Protein AF-A0A537ND89-F1 (afdb_monomer)

Radius of gyration: 18.67 Å; Cα contacts (8 Å, |Δi|>4): 125; chains: 1; bounding box: 45×27×54 Å

Mean predicted aligned error: 6.96 Å

pLDDT: mean 86.03, std 12.26, range [51.69, 98.38]

Secondary structure (DSSP, 8-state):
----B-S--EETTEE--GGGTB---SGGG-HHHHHHHHHHHHHHHHHHHHHTT---HHHHHHHHHHHHHHHHHHHHHHHHHIIIIIHHHHTTTTS-----HHHHHHHH-HHHHHHHHHHHHH-SS-----SPP-

Solvent-accessible surface area (backbone atoms only — not comparable to full-atom values): 7902 Å² total; per-residue (Å²): 131,61,80,47,64,56,93,64,43,54,54,90,98,46,76,46,55,32,66,79,24,34,37,57,54,75,69,77,66,34,49,62,56,53,26,52,33,41,51,37,44,40,46,56,63,42,51,63,34,56,75,70,73,63,65,48,66,68,55,53,50,48,40,46,69,68,44,49,58,46,52,52,56,51,52,51,52,45,52,48,45,41,66,72,49,49,52,58,51,63,77,39,73,91,57,89,78,78,77,52,69,68,63,58,50,38,75,76,35,65,68,64,51,50,53,59,54,47,40,47,71,49,48,88,69,70,60,72,83,76,61,77,86,128

Structure (mmCIF, N/CA/C/O backbone):
data_AF-A0A537ND89-F1
#
_entry.id   AF-A0A537ND89-F1
#
loop_
_atom_site.group_PDB
_atom_site.id
_atom_site.type_symbol
_atom_site.label_atom_id
_atom_site.label_alt_id
_atom_site.label_comp_id
_atom_site.label_asym_id
_atom_site.label_entity_id
_atom_site.label_seq_id
_atom_site.pdbx_PDB_ins_code
_atom_site.Cartn_x
_atom_site.Cartn_y
_atom_site.Cartn_z
_atom_site.occupancy
_atom_site.B_iso_or_equiv
_atom_site.auth_seq_id
_atom_site.auth_comp_id
_atom_site.auth_asym_id
_atom_site.auth_atom_id
_atom_site.pdbx_PDB_model_num
ATOM 1 N N . VAL A 1 1 ? 10.911 11.978 -8.411 1.00 51.69 1 VAL A N 1
ATOM 2 C CA . VAL A 1 1 ? 9.974 11.204 -7.563 1.00 51.69 1 VAL A CA 1
ATOM 3 C C . VAL A 1 1 ? 10.643 9.872 -7.270 1.00 51.69 1 VAL A C 1
ATOM 5 O O . VAL A 1 1 ? 11.009 9.195 -8.225 1.00 51.69 1 VAL A O 1
ATOM 8 N N . GLY A 1 2 ? 10.946 9.591 -6.001 1.00 68.06 2 GLY A N 1
ATOM 9 C CA . GLY A 1 2 ? 11.654 8.381 -5.562 1.00 68.06 2 GLY A CA 1
ATOM 10 C C . GLY A 1 2 ? 10.707 7.209 -5.304 1.00 68.06 2 GLY A C 1
ATOM 11 O O . GLY A 1 2 ? 9.490 7.391 -5.275 1.00 68.06 2 GLY A O 1
ATOM 12 N N . VAL A 1 3 ? 11.276 6.015 -5.140 1.00 82.81 3 VAL A N 1
ATOM 13 C CA . VAL A 1 3 ? 10.558 4.818 -4.686 1.00 82.81 3 VAL A CA 1
ATOM 14 C C . VAL A 1 3 ? 10.916 4.607 -3.219 1.00 82.81 3 VAL A C 1
ATOM 16 O O . VAL A 1 3 ? 11.909 3.953 -2.910 1.00 82.81 3 VAL A O 1
ATOM 19 N N . ASP A 1 4 ? 10.111 5.172 -2.324 1.00 88.81 4 ASP A N 1
ATOM 20 C CA . ASP A 1 4 ? 10.330 5.142 -0.878 1.00 88.81 4 ASP A CA 1
ATOM 21 C C . ASP A 1 4 ? 9.120 4.550 -0.156 1.00 88.81 4 ASP A C 1
ATOM 23 O O . ASP A 1 4 ? 8.039 4.358 -0.720 1.00 88.81 4 ASP A O 1
ATOM 27 N N . ARG A 1 5 ? 9.299 4.192 1.115 1.00 93.25 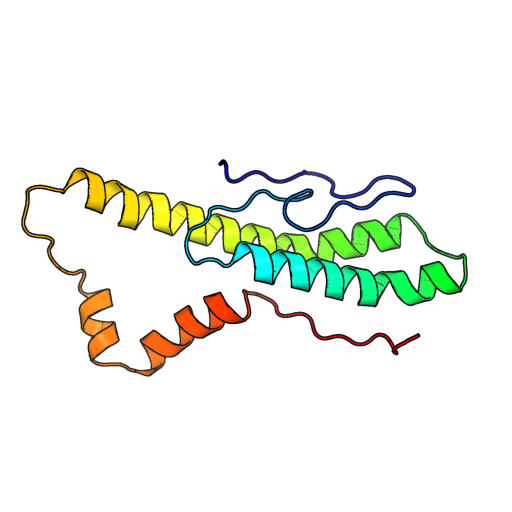5 ARG A N 1
ATOM 28 C CA . ARG A 1 5 ? 8.228 3.622 1.935 1.00 93.25 5 ARG A CA 1
ATOM 29 C C . ARG A 1 5 ? 8.521 3.790 3.416 1.00 93.25 5 ARG A C 1
ATOM 31 O O . ARG A 1 5 ? 9.630 3.498 3.863 1.00 93.25 5 ARG A O 1
ATOM 38 N N . LEU A 1 6 ? 7.499 4.157 4.185 1.00 95.88 6 LEU A N 1
ATOM 39 C CA . LEU A 1 6 ? 7.564 4.173 5.642 1.00 95.88 6 LEU A CA 1
ATOM 40 C C . LEU A 1 6 ? 7.829 2.764 6.192 1.00 95.88 6 LEU A C 1
ATOM 42 O O . LEU A 1 6 ? 7.231 1.782 5.744 1.00 95.88 6 LEU A O 1
ATOM 46 N N . GLN A 1 7 ? 8.691 2.663 7.206 1.00 95.94 7 GLN A N 1
ATOM 47 C CA . GLN A 1 7 ? 8.908 1.395 7.919 1.00 95.94 7 GLN A CA 1
ATOM 48 C C . GLN A 1 7 ? 7.673 0.996 8.735 1.00 95.94 7 GLN A C 1
ATOM 50 O O . GLN A 1 7 ? 7.293 -0.175 8.747 1.00 95.94 7 GLN A O 1
ATOM 55 N N . THR A 1 8 ? 7.004 1.984 9.331 1.00 97.44 8 THR A N 1
ATOM 56 C CA . THR A 1 8 ? 5.740 1.823 10.053 1.00 97.44 8 THR A CA 1
ATOM 57 C C . THR A 1 8 ? 4.730 2.814 9.495 1.00 97.44 8 THR A C 1
ATOM 59 O O . THR A 1 8 ? 4.999 4.011 9.445 1.00 97.44 8 THR A O 1
ATOM 62 N N . TRP A 1 9 ? 3.583 2.316 9.040 1.00 98.00 9 TRP A N 1
ATOM 63 C CA . TRP A 1 9 ? 2.542 3.112 8.381 1.00 98.00 9 TRP A CA 1
ATOM 64 C C . TRP A 1 9 ? 1.586 3.761 9.379 1.00 98.00 9 TRP A C 1
ATOM 66 O O . TRP A 1 9 ? 0.740 4.554 8.989 1.00 98.00 9 TRP A O 1
ATOM 76 N N . TRP A 1 10 ? 1.688 3.413 10.656 1.00 98.31 10 TRP A N 1
ATOM 77 C CA . TRP A 1 10 ? 0.733 3.809 11.676 1.00 98.31 10 TRP A CA 1
ATOM 78 C C . TRP A 1 10 ? 1.422 4.227 12.975 1.00 98.31 10 TRP A C 1
ATOM 80 O O . TRP A 1 10 ? 2.573 3.877 13.245 1.00 98.31 10 TRP A O 1
ATOM 90 N N . LYS A 1 11 ? 0.676 4.979 13.777 1.00 97.62 11 LYS A N 1
ATOM 91 C CA . LYS A 1 11 ? 0.913 5.282 15.193 1.00 97.62 11 LYS A CA 1
ATOM 92 C C . LYS A 1 11 ? -0.450 5.290 15.904 1.00 97.62 11 LYS A C 1
ATOM 94 O O . LYS A 1 11 ? -1.467 5.269 15.207 1.00 97.62 11 LYS A O 1
ATOM 99 N N . PRO A 1 12 ? -0.510 5.335 17.247 1.00 95.62 12 PRO A N 1
ATOM 100 C CA . PRO A 1 12 ? -1.787 5.453 17.945 1.00 95.62 12 PRO A CA 1
ATOM 101 C C . PRO A 1 12 ? -2.642 6.588 17.361 1.00 95.62 12 PRO A C 1
ATOM 103 O O . PRO A 1 12 ? -2.206 7.738 17.306 1.00 95.62 12 PRO A O 1
ATOM 106 N N . GLY A 1 13 ? -3.832 6.241 16.860 1.00 92.81 13 GLY A N 1
ATOM 107 C CA . GLY A 1 13 ? -4.793 7.186 16.279 1.00 92.81 13 GLY A CA 1
ATOM 108 C C . GLY A 1 13 ? -4.523 7.665 14.845 1.00 92.81 13 GLY A C 1
ATOM 109 O O . GLY A 1 13 ? -5.300 8.472 14.341 1.00 92.81 13 GLY A O 1
ATOM 110 N N . VAL A 1 14 ? -3.476 7.190 14.157 1.00 96.81 14 VAL A N 1
ATOM 111 C CA . VAL A 1 14 ? -3.170 7.618 12.780 1.00 96.81 14 VAL A CA 1
ATOM 112 C C . VAL A 1 14 ? -2.648 6.475 11.911 1.00 96.81 14 VAL A C 1
ATOM 114 O O . VAL A 1 14 ? -1.817 5.671 12.329 1.00 96.81 14 VAL A O 1
ATOM 117 N N . LEU A 1 15 ? -3.119 6.430 10.665 1.00 98.31 15 LEU A N 1
ATOM 118 C CA . LEU A 1 15 ? -2.696 5.479 9.643 1.00 98.31 15 LEU A CA 1
ATOM 119 C C . LEU A 1 15 ? -2.450 6.217 8.323 1.00 98.31 15 LEU A C 1
ATOM 121 O O . LEU A 1 15 ? -3.342 6.880 7.799 1.00 98.31 15 LEU A O 1
ATOM 125 N N . CYS A 1 16 ? -1.254 6.052 7.769 1.00 98.31 16 CYS A N 1
ATOM 126 C CA . CYS A 1 16 ? -0.884 6.482 6.428 1.00 98.31 16 CYS A CA 1
ATOM 127 C C . CYS A 1 16 ? -1.132 5.342 5.428 1.00 98.31 16 CYS A C 1
ATOM 129 O O . CYS A 1 16 ? -0.791 4.188 5.692 1.00 98.31 16 CYS A O 1
ATOM 131 N N . ILE A 1 17 ? -1.677 5.668 4.255 1.00 97.88 17 ILE A N 1
ATOM 132 C CA . ILE A 1 17 ? -1.918 4.739 3.137 1.00 97.88 17 ILE A CA 1
ATOM 133 C C . ILE A 1 17 ? -1.598 5.415 1.798 1.00 97.88 17 ILE A C 1
ATOM 135 O O . ILE A 1 17 ? -1.494 6.642 1.740 1.00 97.88 17 ILE A O 1
ATOM 139 N N . GLY A 1 18 ? -1.456 4.631 0.722 1.00 95.38 18 GLY A N 1
ATOM 140 C CA . GLY A 1 18 ? -1.109 5.167 -0.600 1.00 95.38 18 GLY A CA 1
ATOM 141 C C . GLY A 1 18 ? 0.224 5.922 -0.584 1.00 95.38 18 GLY A C 1
ATOM 142 O O . GLY A 1 18 ? 1.128 5.558 0.169 1.00 95.38 18 GLY A O 1
ATOM 143 N N . ASP A 1 19 ? 0.316 7.012 -1.347 1.00 94.00 19 ASP A N 1
ATOM 144 C CA . ASP A 1 19 ? 1.548 7.804 -1.497 1.00 94.00 19 ASP A CA 1
ATOM 145 C C . ASP A 1 19 ? 2.104 8.353 -0.171 1.00 94.00 19 ASP A C 1
ATOM 147 O O . ASP A 1 19 ? 3.313 8.539 -0.037 1.00 94.00 19 ASP A O 1
ATOM 151 N N . ALA A 1 20 ? 1.251 8.551 0.842 1.00 94.69 20 ALA A N 1
ATOM 152 C CA . ALA A 1 20 ? 1.688 8.958 2.178 1.00 94.69 20 ALA A CA 1
ATOM 153 C C . ALA A 1 20 ? 2.464 7.851 2.918 1.00 94.69 20 ALA A C 1
ATOM 155 O O . ALA A 1 20 ? 3.276 8.140 3.795 1.00 94.69 20 ALA A O 1
ATOM 156 N N . ALA A 1 21 ? 2.209 6.581 2.594 1.00 95.62 21 ALA A N 1
ATOM 157 C CA . ALA A 1 21 ? 2.907 5.433 3.164 1.00 95.62 21 ALA A CA 1
ATOM 158 C C . ALA A 1 21 ? 4.025 4.903 2.259 1.00 95.62 21 ALA A C 1
ATOM 160 O O . ALA A 1 21 ? 5.019 4.362 2.756 1.00 95.62 21 ALA A O 1
ATOM 161 N N . HIS A 1 22 ? 3.867 5.024 0.943 1.00 93.56 22 HIS A N 1
ATOM 162 C CA . HIS A 1 22 ? 4.813 4.545 -0.058 1.00 93.56 22 HIS A CA 1
ATOM 163 C C . HIS A 1 22 ? 4.736 5.384 -1.328 1.00 93.56 22 HIS A C 1
ATOM 165 O O . HIS A 1 22 ? 3.740 5.370 -2.037 1.00 93.56 22 HIS A O 1
ATOM 171 N N . THR A 1 23 ? 5.823 6.072 -1.658 1.00 91.00 23 THR A N 1
ATOM 172 C CA . THR A 1 23 ? 5.923 6.796 -2.923 1.00 91.00 23 THR A CA 1
ATOM 173 C C . THR A 1 23 ? 6.199 5.811 -4.055 1.00 91.00 23 THR A C 1
ATOM 175 O O . THR A 1 23 ? 7.018 4.890 -3.949 1.00 91.00 23 THR A O 1
ATOM 178 N N . MET A 1 24 ? 5.471 5.980 -5.154 1.00 87.38 24 MET A N 1
ATOM 179 C CA . MET A 1 24 ? 5.515 5.075 -6.297 1.00 87.38 24 MET A CA 1
ATOM 180 C C . MET A 1 24 ? 6.161 5.753 -7.502 1.00 87.38 24 MET A C 1
ATOM 182 O O . MET A 1 24 ? 6.017 6.954 -7.733 1.00 87.38 24 MET A O 1
ATOM 186 N N . SER A 1 25 ? 6.845 4.955 -8.320 1.00 85.38 25 SER A N 1
ATOM 187 C CA . SER A 1 25 ? 7.269 5.404 -9.646 1.00 85.38 25 SER A CA 1
ATOM 188 C C . SER A 1 25 ? 6.039 5.562 -10.559 1.00 85.38 25 SER A C 1
ATOM 190 O O . SER A 1 25 ? 5.087 4.785 -10.429 1.00 85.38 25 SER A O 1
ATOM 192 N N . PRO A 1 26 ? 6.025 6.504 -11.524 1.00 80.88 26 PRO A N 1
ATOM 193 C CA . PRO A 1 26 ? 4.919 6.626 -12.480 1.00 80.88 26 PRO A CA 1
ATOM 194 C C . PRO A 1 26 ? 4.859 5.461 -13.483 1.00 80.88 26 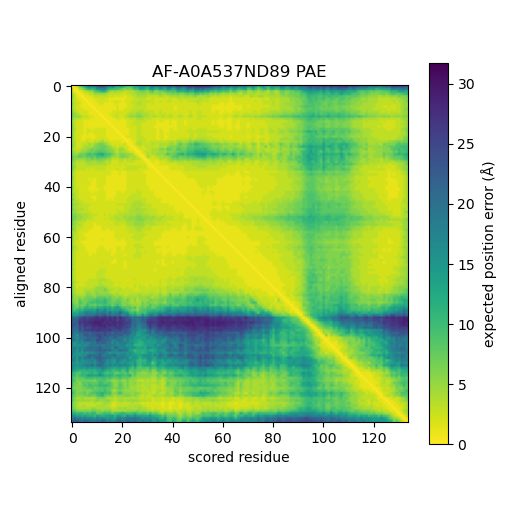PRO A C 1
ATOM 196 O O . PRO A 1 26 ? 3.893 5.336 -14.237 1.00 80.88 26 PRO A O 1
ATOM 199 N N . ILE A 1 27 ? 5.880 4.597 -13.515 1.00 81.62 27 ILE A N 1
ATOM 200 C CA . ILE A 1 27 ? 5.977 3.484 -14.461 1.00 81.62 27 ILE A CA 1
ATOM 201 C C . ILE A 1 27 ? 4.750 2.574 -14.341 1.00 81.62 27 ILE A C 1
ATOM 203 O O . ILE A 1 27 ? 4.485 1.981 -13.292 1.00 81.62 27 ILE A O 1
ATOM 207 N N . GLY A 1 28 ? 4.019 2.452 -15.452 1.00 76.75 28 GLY A N 1
ATOM 208 C CA . GLY A 1 28 ? 2.843 1.594 -15.575 1.00 76.75 28 GLY A CA 1
ATOM 209 C C . GLY A 1 28 ? 1.568 2.141 -14.929 1.00 76.75 28 GLY A C 1
ATOM 210 O O . GLY A 1 28 ? 0.567 1.438 -14.957 1.00 76.75 28 GLY A O 1
ATOM 211 N N . GLY A 1 29 ? 1.572 3.350 -14.349 1.00 80.75 29 GLY A N 1
ATOM 212 C CA . GLY A 1 29 ? 0.365 3.971 -13.782 1.00 80.75 29 GLY A CA 1
ATOM 213 C C . GLY A 1 29 ? -0.282 3.191 -12.627 1.00 80.75 29 GLY A C 1
ATOM 214 O O . GLY A 1 29 ? -1.456 3.385 -12.331 1.00 80.75 29 GLY A O 1
ATOM 215 N N . VAL A 1 30 ? 0.464 2.294 -11.976 1.00 84.44 30 VAL A N 1
ATOM 216 C CA . VAL A 1 30 ? -0.078 1.343 -10.987 1.00 84.44 30 VAL A CA 1
ATOM 217 C C . VAL A 1 30 ? -0.278 1.934 -9.590 1.00 84.44 30 VAL A C 1
ATOM 219 O O . VAL A 1 30 ? -0.988 1.340 -8.780 1.00 84.44 30 VAL A O 1
ATOM 222 N N . GLY A 1 31 ? 0.318 3.096 -9.300 1.00 86.56 31 GLY A N 1
ATOM 223 C CA . GLY A 1 31 ? 0.296 3.708 -7.965 1.00 86.56 31 GLY A CA 1
ATOM 224 C C . GLY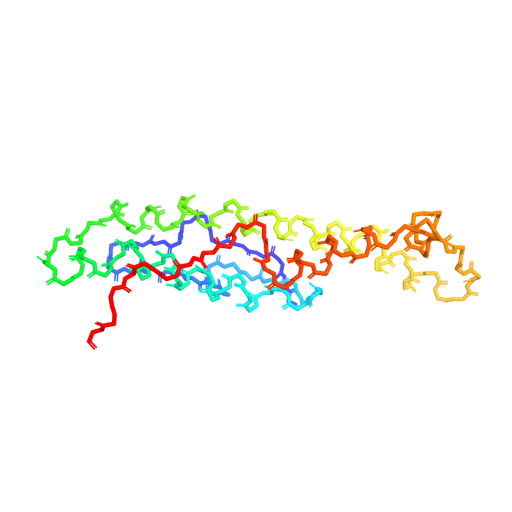 A 1 31 ? -1.120 3.958 -7.444 1.00 86.56 31 GLY A C 1
ATOM 225 O O . GLY A 1 31 ? -1.449 3.547 -6.332 1.00 86.56 31 GLY A O 1
ATOM 226 N N . ILE A 1 32 ? -1.998 4.514 -8.287 1.00 89.25 32 ILE A N 1
ATOM 227 C CA . ILE A 1 32 ? -3.388 4.804 -7.906 1.00 89.25 32 ILE A CA 1
ATOM 228 C C . ILE A 1 32 ? -4.169 3.534 -7.544 1.00 89.25 32 ILE A C 1
ATOM 230 O O . ILE A 1 32 ? -4.905 3.518 -6.560 1.00 89.25 32 ILE A O 1
ATOM 234 N N . ASN A 1 33 ? -3.953 2.437 -8.276 1.00 90.19 33 ASN A N 1
ATOM 235 C CA . ASN A 1 33 ? -4.626 1.165 -8.013 1.00 90.19 33 ASN A CA 1
ATOM 236 C C . ASN A 1 33 ? -4.192 0.579 -6.665 1.00 90.19 33 ASN A C 1
ATOM 238 O O . ASN A 1 33 ? -5.024 0.055 -5.924 1.00 90.19 33 ASN A O 1
ATOM 242 N N . ILE A 1 34 ? -2.906 0.691 -6.318 1.00 91.12 34 ILE A N 1
ATOM 243 C CA . ILE A 1 34 ? -2.403 0.258 -5.009 1.00 91.12 34 ILE A CA 1
ATOM 244 C C . ILE A 1 34 ? -2.984 1.132 -3.891 1.00 91.12 34 ILE A C 1
ATOM 246 O O . ILE A 1 34 ? -3.462 0.581 -2.902 1.00 91.12 34 ILE A O 1
ATOM 250 N N . ALA A 1 35 ? -3.027 2.457 -4.067 1.00 93.94 35 ALA A N 1
ATOM 251 C CA . ALA A 1 35 ? -3.606 3.376 -3.085 1.00 93.94 35 ALA A CA 1
ATOM 252 C C . ALA A 1 35 ? -5.100 3.099 -2.831 1.00 93.94 35 ALA A C 1
ATOM 254 O O . ALA A 1 35 ? -5.532 3.031 -1.679 1.00 93.94 35 ALA A O 1
ATOM 255 N N . ILE A 1 36 ? -5.881 2.848 -3.889 1.00 94.88 36 ILE A N 1
ATOM 256 C CA . ILE A 1 36 ? -7.294 2.453 -3.768 1.00 94.88 36 ILE A CA 1
ATOM 257 C C . ILE A 1 36 ? -7.420 1.140 -2.989 1.00 94.88 36 ILE A C 1
ATOM 259 O O . ILE A 1 36 ? -8.263 1.022 -2.103 1.00 94.88 36 ILE A O 1
ATOM 263 N N . GLN A 1 37 ? -6.578 0.146 -3.271 1.00 95.56 37 GLN A N 1
ATOM 264 C CA . GLN A 1 37 ? -6.631 -1.119 -2.538 1.00 95.56 37 GLN A CA 1
ATOM 265 C C . GLN A 1 37 ? -6.230 -0.984 -1.071 1.00 95.56 37 GLN A C 1
ATOM 267 O O . GLN A 1 37 ? -6.769 -1.708 -0.234 1.00 95.56 37 GLN A O 1
ATOM 272 N N . ASP A 1 38 ? -5.316 -0.074 -0.742 1.00 97.31 38 ASP A N 1
ATOM 273 C CA . ASP A 1 38 ? -4.999 0.225 0.651 1.00 97.31 38 ASP A CA 1
ATOM 274 C C . ASP A 1 38 ? -6.206 0.826 1.367 1.00 97.31 38 ASP A C 1
ATOM 276 O O . ASP A 1 38 ? -6.525 0.395 2.474 1.00 97.31 38 ASP A O 1
ATOM 280 N N . ALA A 1 39 ? -6.935 1.733 0.710 1.00 97.19 39 ALA A N 1
ATOM 281 C CA . ALA A 1 39 ? -8.180 2.281 1.239 1.00 97.19 39 ALA A CA 1
ATOM 282 C C . ALA A 1 39 ? -9.250 1.192 1.436 1.00 97.19 39 ALA A C 1
ATOM 284 O O . ALA A 1 39 ? -9.877 1.129 2.493 1.00 97.19 39 ALA A O 1
ATOM 285 N N . VAL A 1 40 ? -9.419 0.278 0.473 1.00 97.50 40 VAL A N 1
ATOM 286 C CA . VAL A 1 40 ? -10.365 -0.848 0.595 1.00 97.50 40 VAL A CA 1
ATOM 287 C C . VAL A 1 40 ? -9.967 -1.793 1.733 1.00 97.50 40 VAL A C 1
ATOM 289 O O . VAL A 1 40 ? -10.827 -2.240 2.491 1.00 97.50 40 VAL A O 1
ATOM 292 N N . ALA A 1 41 ? -8.678 -2.104 1.895 1.00 97.75 41 ALA A N 1
ATOM 293 C CA . ALA A 1 41 ? -8.212 -2.928 3.010 1.00 97.75 41 ALA A CA 1
ATOM 294 C C . ALA A 1 41 ? -8.386 -2.236 4.362 1.00 97.75 41 ALA A C 1
ATOM 296 O O . ALA A 1 41 ? -8.812 -2.889 5.315 1.00 97.75 41 ALA A O 1
ATOM 297 N N . ALA A 1 42 ? -8.092 -0.936 4.438 1.00 97.88 42 ALA A N 1
ATOM 298 C CA . ALA A 1 42 ? -8.320 -0.134 5.630 1.00 97.88 42 ALA A CA 1
ATOM 299 C C . ALA A 1 42 ? -9.807 -0.127 6.000 1.00 97.88 42 ALA A C 1
ATOM 301 O O . ALA A 1 42 ? -10.142 -0.454 7.131 1.00 97.88 42 ALA A O 1
ATOM 302 N N . ALA A 1 43 ? -10.710 0.120 5.049 1.00 97.19 43 ALA A N 1
ATOM 303 C CA . ALA A 1 43 ? -12.149 0.027 5.294 1.00 97.19 43 ALA A CA 1
ATOM 304 C C . ALA A 1 43 ? -12.534 -1.372 5.806 1.00 97.19 43 ALA A C 1
ATOM 306 O O . ALA A 1 43 ? -13.105 -1.513 6.887 1.00 97.19 43 ALA A O 1
ATOM 307 N N . ASN A 1 44 ? -12.127 -2.423 5.089 1.00 97.38 44 ASN A N 1
ATOM 308 C CA . ASN A 1 44 ? -12.427 -3.809 5.447 1.00 97.38 44 ASN A CA 1
ATOM 309 C C . ASN A 1 44 ? -12.001 -4.202 6.867 1.00 97.38 44 ASN A C 1
ATOM 311 O O . ASN A 1 44 ? -12.680 -5.014 7.493 1.00 97.38 44 ASN A O 1
ATOM 315 N N . LEU A 1 45 ? -10.869 -3.687 7.344 1.00 97.12 45 LEU A N 1
ATOM 316 C CA . LEU A 1 45 ? -10.320 -4.036 8.652 1.00 97.12 45 LEU A CA 1
ATOM 317 C C . LEU A 1 45 ? -10.798 -3.093 9.759 1.00 97.12 45 LEU A C 1
ATOM 319 O O . LEU A 1 45 ? -11.034 -3.546 10.875 1.00 97.12 45 LEU A O 1
ATOM 323 N N . LEU A 1 46 ? -10.961 -1.803 9.464 1.00 97.25 46 LEU A N 1
ATOM 324 C CA . LEU A 1 46 ? -11.144 -0.772 10.484 1.00 97.25 46 LEU A CA 1
ATOM 325 C C . LEU A 1 46 ? -12.601 -0.341 10.673 1.00 97.25 46 LEU A C 1
ATOM 327 O O . LEU A 1 46 ? -12.935 0.144 11.750 1.00 97.25 46 LEU A O 1
ATOM 331 N N . SER A 1 47 ? -13.494 -0.538 9.693 1.00 96.56 47 SER A N 1
ATOM 332 C CA . SER A 1 47 ? -14.875 -0.036 9.791 1.00 96.56 47 SER A CA 1
ATOM 333 C C . SER A 1 47 ? -15.645 -0.578 11.001 1.00 96.56 47 SER A C 1
ATOM 335 O O . SER A 1 47 ? -16.342 0.187 11.662 1.00 96.56 47 SER A O 1
ATOM 337 N N . ALA A 1 48 ? -15.538 -1.874 11.316 1.00 95.25 48 ALA A N 1
ATOM 338 C CA . ALA A 1 48 ? -16.220 -2.449 12.481 1.00 95.25 48 ALA A CA 1
ATOM 339 C C . ALA A 1 48 ? -15.601 -1.985 13.820 1.00 95.25 48 ALA A C 1
ATOM 341 O O . ALA A 1 48 ? -16.337 -1.417 14.627 1.00 95.25 48 ALA A O 1
ATOM 342 N N . PRO A 1 49 ? -14.273 -2.107 14.049 1.00 95.81 49 PRO A N 1
ATOM 343 C CA . PRO A 1 49 ? -13.641 -1.587 15.264 1.00 95.81 49 PRO A CA 1
ATOM 344 C C . PRO A 1 49 ? -13.888 -0.093 15.519 1.00 95.81 49 PRO A C 1
ATOM 346 O O . PRO A 1 49 ? -14.102 0.291 16.667 1.00 95.81 49 PRO A O 1
ATOM 349 N N . LEU A 1 50 ? -13.890 0.737 14.466 1.00 95.56 50 LEU A N 1
ATOM 350 C CA . LEU A 1 50 ? -14.186 2.170 14.564 1.00 95.56 50 LEU A CA 1
ATOM 351 C C . LEU A 1 50 ? -15.628 2.427 15.008 1.00 95.56 50 LEU A C 1
ATOM 353 O O . LEU A 1 50 ? -15.849 3.191 15.942 1.00 95.56 50 LEU A O 1
ATOM 357 N N . ARG A 1 51 ? -16.609 1.773 14.371 1.00 94.81 51 ARG A N 1
ATOM 358 C CA . ARG A 1 51 ? -18.035 1.933 14.712 1.00 94.81 51 ARG A CA 1
ATOM 359 C C . ARG A 1 51 ? -18.359 1.470 16.128 1.00 94.81 51 ARG A C 1
ATOM 361 O O . ARG A 1 51 ? -19.224 2.042 16.774 1.00 94.81 51 ARG A O 1
ATOM 368 N N . GLU A 1 52 ? -17.682 0.427 16.586 1.00 96.25 52 GLU A N 1
ATOM 369 C CA . GLU A 1 52 ? -17.882 -0.165 17.909 1.00 96.25 52 GLU A CA 1
ATOM 370 C C . GLU A 1 52 ? -17.034 0.516 19.001 1.00 96.25 52 GLU A C 1
ATOM 372 O O . GLU A 1 52 ? -17.099 0.112 20.158 1.00 96.25 52 GLU A O 1
ATOM 377 N N . GLY A 1 53 ? -16.219 1.523 18.658 1.00 96.50 53 GLY A N 1
ATOM 378 C CA . GLY A 1 53 ? -15.372 2.235 19.622 1.00 96.50 53 GLY A CA 1
ATOM 379 C C . GLY A 1 53 ? -14.275 1.370 20.254 1.00 96.50 53 GLY A C 1
ATOM 380 O O . GLY A 1 53 ? -13.772 1.696 21.325 1.00 96.50 53 GLY A O 1
ATOM 381 N N . ARG A 1 54 ? -13.898 0.260 19.607 1.00 96.94 54 ARG A N 1
ATOM 382 C CA . ARG A 1 54 ? -12.928 -0.725 20.122 1.00 96.94 54 ARG A CA 1
ATOM 383 C C . ARG A 1 54 ? -11.648 -0.823 19.297 1.00 96.94 54 ARG A C 1
ATOM 385 O O . ARG A 1 54 ? -10.951 -1.833 19.397 1.00 96.94 54 ARG A O 1
ATOM 392 N N . LEU A 1 55 ? -11.380 0.168 18.448 1.00 97.44 55 LEU A N 1
ATOM 393 C CA . LEU A 1 55 ? -10.179 0.222 17.617 1.00 97.44 55 LEU A CA 1
ATOM 394 C C . LEU A 1 55 ? -8.921 0.074 18.483 1.00 97.44 55 LEU A C 1
ATOM 396 O O . LEU A 1 55 ? -8.762 0.767 19.487 1.00 97.44 55 LEU A O 1
ATOM 400 N N . ARG A 1 56 ? -8.016 -0.808 18.064 1.00 97.19 56 ARG A N 1
ATOM 401 C CA . ARG A 1 56 ? -6.705 -1.008 18.684 1.00 97.19 56 ARG A CA 1
ATOM 402 C C . ARG A 1 56 ? -5.590 -0.734 17.688 1.00 97.19 56 ARG A C 1
ATOM 404 O O . ARG A 1 56 ? -5.745 -0.911 16.482 1.00 97.19 56 ARG A O 1
ATOM 411 N N . ASP A 1 57 ? -4.413 -0.436 18.215 1.00 97.94 57 ASP A N 1
ATOM 412 C CA . ASP A 1 57 ? -3.168 -0.336 17.448 1.00 97.94 57 ASP A CA 1
ATOM 413 C C . ASP A 1 57 ? -2.882 -1.594 16.608 1.00 97.94 57 ASP A C 1
ATOM 415 O O . ASP A 1 57 ? -2.378 -1.509 15.488 1.00 97.94 57 ASP A O 1
ATOM 419 N N . SER A 1 58 ? -3.285 -2.773 17.098 1.00 97.81 58 SER A N 1
ATOM 420 C CA . SER A 1 58 ? -3.196 -4.031 16.351 1.00 97.81 58 SER A CA 1
ATOM 421 C C . SER A 1 58 ? -4.028 -4.035 15.066 1.00 97.81 58 SER A C 1
ATOM 423 O O . SER A 1 58 ? -3.635 -4.685 14.100 1.00 97.81 58 SER A O 1
ATOM 425 N N . ASP A 1 59 ? -5.150 -3.310 15.028 1.00 98.25 59 ASP A N 1
ATOM 426 C CA . ASP A 1 59 ? -5.985 -3.195 13.830 1.00 98.25 59 ASP A CA 1
ATOM 427 C C . ASP A 1 59 ? -5.277 -2.337 12.770 1.00 98.25 59 ASP A C 1
ATOM 429 O O . ASP A 1 59 ? -5.263 -2.688 11.588 1.00 98.25 59 ASP A O 1
ATOM 433 N N . LEU A 1 60 ? -4.602 -1.260 13.191 1.00 98.38 60 LEU A N 1
ATOM 434 C CA . LEU A 1 60 ? -3.780 -0.427 12.305 1.00 98.38 60 LEU A CA 1
ATOM 435 C C . LEU A 1 60 ? -2.576 -1.213 11.765 1.00 98.38 60 LEU A C 1
ATOM 437 O O . LEU A 1 60 ? -2.305 -1.209 10.559 1.00 98.38 60 LEU A O 1
ATOM 441 N N . ALA A 1 61 ? -1.901 -1.965 12.638 1.00 98.19 61 ALA A N 1
ATOM 442 C CA . ALA A 1 61 ? -0.814 -2.860 12.255 1.00 98.19 61 ALA A CA 1
ATOM 443 C C . ALA A 1 61 ? -1.268 -3.936 11.260 1.00 98.19 61 ALA A C 1
ATOM 445 O O . ALA A 1 61 ? -0.525 -4.274 10.332 1.00 98.19 61 ALA A O 1
ATOM 446 N N . ALA A 1 62 ? -2.496 -4.444 11.404 1.00 98.25 62 ALA A N 1
ATOM 447 C CA . ALA A 1 62 ? -3.061 -5.425 10.487 1.00 98.25 62 ALA A CA 1
ATOM 448 C C . ALA A 1 62 ? -3.223 -4.866 9.065 1.00 98.25 62 ALA A C 1
ATOM 450 O O . ALA A 1 62 ? -2.975 -5.595 8.099 1.00 98.25 62 ALA A O 1
ATOM 451 N N . VAL A 1 63 ? -3.560 -3.577 8.909 1.00 98.31 63 VAL A N 1
ATOM 452 C CA . VAL A 1 63 ? -3.612 -2.930 7.585 1.00 98.31 63 VAL A CA 1
ATOM 453 C C . VAL A 1 63 ? -2.229 -2.930 6.935 1.00 98.31 63 VAL A C 1
ATOM 455 O O . VAL A 1 63 ? -2.085 -3.400 5.803 1.00 98.31 63 VAL A O 1
ATOM 458 N N . GLN A 1 64 ? -1.189 -2.494 7.655 1.00 98.19 64 GLN A N 1
ATOM 459 C CA . GLN A 1 64 ? 0.181 -2.525 7.136 1.00 98.19 64 GLN A CA 1
ATOM 460 C C . GLN A 1 64 ? 0.609 -3.954 6.778 1.00 98.19 64 GLN A C 1
ATOM 462 O O . GLN A 1 64 ? 1.090 -4.191 5.671 1.00 98.19 64 GLN A O 1
ATOM 467 N N . ALA A 1 65 ? 0.404 -4.927 7.669 1.00 97.94 65 ALA A N 1
ATOM 468 C CA . ALA A 1 65 ? 0.767 -6.322 7.419 1.00 97.94 65 ALA A CA 1
ATOM 469 C C . ALA A 1 65 ? 0.079 -6.882 6.160 1.00 97.94 65 ALA A C 1
ATOM 471 O O . ALA A 1 65 ? 0.680 -7.627 5.381 1.00 97.94 65 ALA A O 1
ATOM 472 N N . ARG A 1 66 ? -1.173 -6.480 5.916 1.00 97.69 66 ARG A N 1
ATOM 473 C CA . ARG A 1 66 ? -1.946 -6.889 4.743 1.00 97.69 66 ARG A CA 1
ATOM 474 C C . ARG A 1 66 ? -1.407 -6.296 3.436 1.00 97.69 66 ARG A C 1
ATOM 476 O O . ARG A 1 66 ? -1.412 -7.000 2.418 1.00 97.69 66 ARG A O 1
ATOM 483 N N . ARG A 1 67 ? -0.971 -5.032 3.460 1.00 97.44 67 ARG A N 1
ATOM 484 C CA . ARG A 1 67 ? -0.664 -4.211 2.270 1.00 97.44 67 ARG A CA 1
ATOM 485 C C . ARG A 1 67 ? 0.822 -4.020 1.968 1.00 97.44 67 ARG A C 1
ATOM 487 O O . ARG A 1 67 ? 1.180 -3.682 0.839 1.00 97.44 67 ARG A O 1
ATOM 494 N N . LEU A 1 68 ? 1.701 -4.356 2.910 1.00 96.56 68 LEU A N 1
ATOM 495 C CA . LEU A 1 68 ? 3.148 -4.232 2.741 1.00 96.56 68 LEU A CA 1
ATOM 496 C C . LEU A 1 68 ? 3.696 -5.114 1.612 1.00 96.56 68 LEU A C 1
ATOM 498 O O . LEU A 1 68 ? 4.549 -4.667 0.846 1.00 96.56 68 LEU A O 1
ATOM 502 N N . PHE A 1 69 ? 3.222 -6.360 1.496 1.00 96.00 69 PHE A N 1
ATOM 503 C CA . PHE A 1 69 ? 3.683 -7.269 0.443 1.00 96.00 69 PHE A CA 1
ATOM 504 C C . PHE A 1 69 ? 3.335 -6.754 -0.970 1.00 96.00 69 PHE A C 1
ATOM 506 O O . PHE A 1 69 ? 4.259 -6.624 -1.775 1.00 96.00 69 PHE A O 1
ATOM 513 N N . PRO A 1 70 ? 2.072 -6.390 -1.284 1.00 94.00 70 PRO A N 1
ATOM 514 C CA . PRO A 1 70 ? 1.725 -5.823 -2.590 1.00 94.00 70 PRO A CA 1
ATOM 515 C C . PRO A 1 70 ? 2.497 -4.5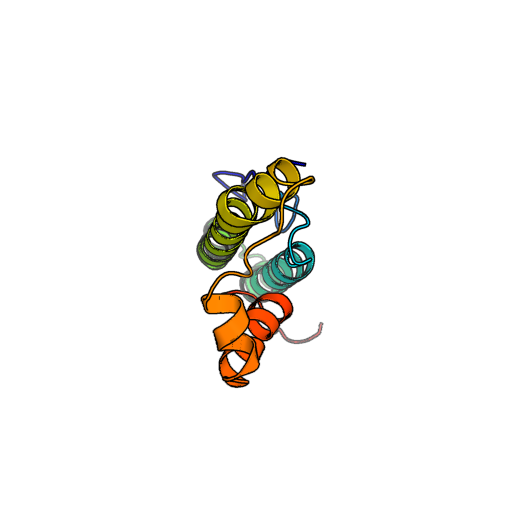45 -2.932 1.00 94.00 70 PRO A C 1
ATOM 517 O O . PRO A 1 70 ? 2.967 -4.412 -4.063 1.00 94.00 70 PRO A O 1
ATOM 520 N N . ALA A 1 71 ? 2.682 -3.642 -1.962 1.00 94.31 71 ALA A N 1
ATOM 521 C CA . ALA A 1 71 ? 3.465 -2.424 -2.158 1.00 94.31 71 ALA A CA 1
ATOM 522 C C . ALA A 1 71 ? 4.930 -2.749 -2.503 1.00 94.31 71 ALA A C 1
ATOM 524 O O . ALA A 1 71 ? 5.445 -2.282 -3.517 1.00 94.31 71 ALA A O 1
ATOM 525 N N . ARG A 1 72 ? 5.580 -3.631 -1.727 1.00 94.62 72 ARG A N 1
ATOM 526 C CA . ARG A 1 72 ? 6.962 -4.084 -1.979 1.00 94.62 72 ARG A CA 1
ATOM 527 C C . ARG A 1 72 ? 7.129 -4.743 -3.343 1.00 94.62 72 ARG A C 1
ATOM 529 O O . ARG A 1 72 ? 8.073 -4.418 -4.054 1.00 94.62 72 ARG A O 1
ATOM 536 N N . ALA A 1 73 ? 6.230 -5.657 -3.699 1.00 93.44 73 ALA A N 1
ATOM 537 C CA . ALA A 1 73 ? 6.292 -6.370 -4.971 1.00 93.44 73 ALA A CA 1
ATOM 538 C C . ALA A 1 73 ? 6.158 -5.409 -6.162 1.00 93.44 73 ALA A C 1
ATOM 540 O O . ALA A 1 73 ? 6.916 -5.505 -7.125 1.00 93.44 73 ALA A O 1
ATOM 541 N N . THR A 1 74 ? 5.238 -4.445 -6.066 1.00 91.44 74 THR A N 1
ATOM 542 C CA . THR A 1 74 ? 5.028 -3.423 -7.100 1.00 91.44 74 THR A CA 1
ATOM 543 C C . THR A 1 74 ? 6.257 -2.528 -7.244 1.00 91.44 74 THR A C 1
ATOM 545 O O . THR A 1 74 ? 6.775 -2.382 -8.348 1.00 91.44 74 THR A O 1
ATOM 548 N N . GLN A 1 75 ? 6.782 -1.999 -6.134 1.00 92.31 75 GLN A N 1
ATOM 549 C CA . GLN A 1 75 ? 7.982 -1.158 -6.140 1.00 92.31 75 GLN A CA 1
ATOM 550 C C . GLN A 1 75 ? 9.198 -1.903 -6.710 1.00 92.31 75 GLN A C 1
ATOM 552 O O . GLN A 1 75 ? 9.914 -1.360 -7.548 1.00 92.31 75 GLN A O 1
ATOM 557 N N . ALA A 1 76 ? 9.399 -3.170 -6.334 1.00 91.81 76 ALA A N 1
ATOM 558 C CA . ALA A 1 76 ? 10.480 -3.991 -6.877 1.00 91.81 76 ALA A CA 1
ATOM 559 C C . ALA A 1 76 ? 10.351 -4.191 -8.396 1.00 91.81 76 ALA A C 1
ATOM 561 O O . ALA A 1 76 ? 11.340 -4.071 -9.119 1.00 91.81 76 ALA A O 1
ATOM 562 N N . ALA A 1 77 ? 9.137 -4.443 -8.895 1.00 89.44 77 ALA A N 1
ATOM 563 C CA . ALA A 1 77 ? 8.887 -4.564 -10.328 1.00 89.44 77 ALA A CA 1
ATOM 564 C C . ALA A 1 77 ? 9.157 -3.246 -11.074 1.00 89.44 77 ALA A C 1
ATOM 566 O O . ALA A 1 77 ? 9.731 -3.263 -12.163 1.00 89.44 77 ALA A O 1
ATOM 567 N N . GLN A 1 78 ? 8.787 -2.105 -10.484 1.00 89.88 78 GLN A N 1
ATOM 568 C CA . GLN A 1 78 ? 9.044 -0.784 -11.059 1.00 89.88 78 GLN A CA 1
ATOM 569 C C . GLN A 1 78 ? 10.539 -0.458 -11.122 1.00 89.88 78 GLN A C 1
ATOM 571 O O . GLN A 1 78 ? 11.007 -0.027 -12.173 1.00 89.88 78 GLN A O 1
ATOM 576 N N . VAL A 1 79 ? 11.291 -0.706 -10.043 1.00 90.62 79 VAL A N 1
ATOM 577 C CA . VAL A 1 79 ? 12.754 -0.518 -10.010 1.00 90.62 79 VAL A CA 1
ATOM 578 C C . VAL A 1 79 ? 13.429 -1.430 -11.034 1.00 90.62 79 VAL A C 1
ATOM 580 O O . VAL A 1 79 ? 14.234 -0.972 -11.838 1.00 90.62 79 VAL A O 1
ATOM 583 N N . PHE A 1 80 ? 13.027 -2.702 -11.099 1.00 89.38 80 PHE A N 1
ATOM 584 C CA . PHE A 1 80 ? 13.543 -3.630 -12.104 1.00 89.38 80 PHE A CA 1
ATOM 585 C C . PHE A 1 80 ? 13.301 -3.132 -13.537 1.00 89.38 80 PHE A C 1
ATOM 587 O O . PHE A 1 80 ? 14.217 -3.139 -14.360 1.00 89.38 80 PHE A O 1
ATOM 594 N N . LEU A 1 81 ? 12.078 -2.690 -13.846 1.00 85.25 81 LEU A N 1
ATOM 595 C CA . LEU A 1 81 ? 11.712 -2.194 -15.173 1.00 85.25 81 LEU A CA 1
ATOM 596 C C . LEU A 1 81 ? 12.474 -0.904 -15.523 1.00 85.25 81 LEU A C 1
ATOM 598 O O . LEU A 1 81 ? 12.950 -0.761 -16.654 1.00 85.25 81 LEU A O 1
ATOM 602 N N . GLN A 1 82 ? 12.645 -0.005 -14.551 1.00 85.19 82 GLN A N 1
ATOM 603 C CA . GLN A 1 82 ? 13.437 1.213 -14.699 1.00 85.19 82 GLN A CA 1
ATOM 604 C C . GLN A 1 82 ? 14.898 0.892 -15.041 1.00 85.19 82 GLN A C 1
ATOM 606 O O . GLN A 1 82 ? 15.407 1.364 -16.058 1.00 85.19 82 GLN A O 1
ATOM 611 N N . ASP A 1 83 ? 15.546 0.048 -14.238 1.00 86.38 83 ASP A N 1
ATOM 612 C CA . ASP A 1 83 ? 16.991 -0.188 -14.311 1.00 86.38 83 ASP A CA 1
ATOM 613 C C . ASP A 1 83 ? 17.390 -1.113 -15.463 1.00 86.38 83 ASP A C 1
ATOM 615 O O . ASP A 1 83 ? 18.477 -0.987 -16.029 1.00 86.38 83 ASP A O 1
ATOM 619 N N . ARG A 1 84 ? 16.533 -2.077 -15.821 1.00 81.81 84 ARG A N 1
ATOM 620 C CA . ARG A 1 84 ? 16.879 -3.129 -16.792 1.00 81.81 84 ARG A CA 1
ATOM 621 C C . ARG A 1 84 ? 16.341 -2.892 -18.192 1.00 81.81 84 ARG A C 1
ATOM 623 O O . ARG A 1 84 ? 16.853 -3.502 -19.129 1.00 81.81 84 ARG A O 1
ATOM 630 N N . ILE A 1 85 ? 15.327 -2.045 -18.351 1.00 79.19 85 ILE A N 1
ATOM 631 C CA . ILE A 1 85 ? 14.665 -1.841 -19.645 1.00 79.19 85 ILE A CA 1
ATOM 632 C C . ILE A 1 85 ? 14.680 -0.364 -20.024 1.00 79.19 85 ILE A C 1
ATOM 634 O O . ILE A 1 85 ? 15.218 -0.022 -21.076 1.00 79.19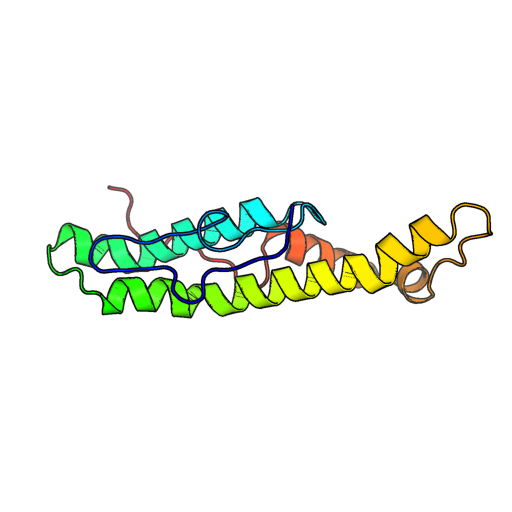 85 ILE A O 1
ATOM 638 N N . ILE A 1 86 ? 14.145 0.513 -19.170 1.00 79.44 86 ILE A N 1
ATOM 639 C CA . ILE A 1 86 ? 13.963 1.930 -19.507 1.00 79.44 86 ILE A CA 1
ATOM 640 C C . ILE A 1 86 ? 15.320 2.640 -19.600 1.00 79.44 86 ILE A C 1
ATOM 642 O O . ILE A 1 86 ? 15.694 3.074 -20.691 1.00 79.44 86 ILE A O 1
ATOM 646 N N . ALA A 1 87 ? 16.102 2.693 -18.518 1.00 80.12 87 ALA A N 1
ATOM 647 C CA . ALA A 1 87 ? 17.381 3.408 -18.494 1.00 80.12 87 ALA A CA 1
ATOM 648 C C . ALA A 1 87 ? 18.377 2.929 -19.578 1.00 80.12 87 ALA A C 1
ATOM 650 O O . ALA A 1 87 ? 18.915 3.773 -20.300 1.00 80.12 87 ALA A O 1
ATOM 651 N N . PRO A 1 88 ? 18.568 1.612 -19.815 1.00 77.94 88 PRO A N 1
ATOM 652 C CA . PRO A 1 88 ? 19.449 1.134 -20.882 1.00 77.94 88 PRO A CA 1
ATOM 653 C C . PRO A 1 88 ? 18.949 1.438 -22.301 1.00 77.94 88 PRO A C 1
ATOM 655 O O . PRO A 1 88 ? 19.760 1.502 -23.225 1.00 77.94 88 PRO A O 1
ATOM 658 N N . SER A 1 89 ? 17.632 1.582 -22.501 1.00 72.19 89 SER A N 1
ATOM 659 C CA . SER A 1 89 ? 17.057 1.934 -23.808 1.00 72.19 89 SER A CA 1
ATOM 660 C C . SER A 1 89 ? 17.218 3.420 -24.132 1.00 72.19 89 SER A C 1
ATOM 662 O O . SER A 1 89 ? 17.571 3.753 -25.261 1.00 72.19 89 SER A O 1
ATOM 664 N N . LEU A 1 90 ? 17.068 4.295 -23.132 1.00 75.00 90 LEU A N 1
ATOM 665 C CA . LEU A 1 90 ? 17.342 5.730 -23.247 1.00 75.00 90 LEU A CA 1
ATOM 666 C C . LEU A 1 90 ? 18.835 5.996 -23.479 1.00 75.00 90 LEU A C 1
ATOM 668 O O . LEU A 1 90 ? 19.185 6.780 -24.353 1.00 75.00 90 LEU A O 1
ATOM 672 N N . ALA A 1 91 ? 19.718 5.276 -22.780 1.00 71.81 91 ALA A N 1
ATOM 673 C CA . ALA A 1 91 ? 21.168 5.362 -22.985 1.00 71.81 91 ALA A CA 1
ATOM 674 C C . ALA A 1 91 ? 21.626 4.858 -24.371 1.00 71.81 91 ALA A C 1
ATOM 676 O O . ALA A 1 91 ? 22.714 5.197 -24.825 1.00 71.81 91 ALA A O 1
ATOM 677 N N . ARG A 1 92 ? 20.803 4.047 -25.052 1.00 65.94 92 ARG A N 1
ATOM 678 C CA . ARG A 1 92 ? 21.041 3.554 -26.420 1.00 65.94 92 ARG A CA 1
ATOM 679 C C . ARG A 1 92 ? 20.374 4.398 -27.510 1.00 65.94 92 ARG A C 1
ATOM 681 O O . ARG A 1 92 ? 20.411 3.981 -28.670 1.00 65.94 92 ARG A O 1
ATOM 688 N N . ALA A 1 93 ? 19.779 5.546 -27.179 1.00 53.62 93 ALA A N 1
ATOM 689 C CA . ALA A 1 93 ? 19.184 6.454 -28.158 1.00 53.62 93 ALA A CA 1
ATOM 690 C C . ALA A 1 93 ? 20.256 6.931 -29.163 1.00 53.62 93 ALA A C 1
ATOM 692 O O . ALA A 1 93 ? 21.033 7.837 -28.884 1.00 53.62 93 ALA A O 1
ATOM 693 N N . GLY A 1 94 ? 20.326 6.240 -30.308 1.00 56.22 94 GLY A N 1
ATOM 694 C CA . GLY A 1 94 ? 21.349 6.395 -31.350 1.00 56.22 94 GLY A CA 1
ATOM 695 C C . GLY A 1 94 ? 21.737 5.088 -32.064 1.00 56.22 94 GLY A C 1
ATOM 696 O O . GLY A 1 94 ? 22.284 5.138 -33.160 1.00 56.22 94 GLY A O 1
ATOM 697 N N . GLY A 1 95 ? 21.429 3.913 -31.496 1.00 59.38 95 GLY A N 1
ATOM 698 C CA . GLY A 1 95 ? 21.698 2.600 -32.107 1.00 59.38 95 GLY A CA 1
ATOM 699 C C . GLY A 1 95 ? 20.443 1.741 -32.295 1.00 59.38 95 GLY A C 1
ATOM 700 O O . GLY A 1 95 ? 19.472 1.865 -31.550 1.00 59.38 95 GLY A O 1
ATOM 701 N N . THR A 1 96 ? 20.460 0.832 -33.278 1.00 53.50 96 THR A N 1
ATOM 702 C CA . THR A 1 96 ? 19.347 -0.090 -33.574 1.00 53.50 96 THR A CA 1
ATOM 703 C C . THR A 1 96 ? 18.955 -0.904 -32.337 1.00 53.50 96 THR A C 1
ATOM 705 O O . THR A 1 96 ? 19.703 -1.781 -31.892 1.00 53.50 96 THR A O 1
ATOM 708 N N . VAL A 1 97 ? 17.770 -0.637 -31.785 1.00 57.59 97 VAL A N 1
ATOM 709 C CA . VAL A 1 97 ? 17.220 -1.378 -30.645 1.00 57.59 97 VAL A CA 1
ATOM 710 C C . VAL A 1 97 ? 16.894 -2.801 -31.102 1.00 57.59 97 VAL A C 1
ATOM 712 O O . VAL A 1 97 ? 15.895 -3.041 -31.779 1.00 57.59 97 VAL A O 1
ATOM 715 N N . LYS A 1 98 ? 17.734 -3.780 -30.739 1.00 60.06 98 LYS A N 1
ATOM 716 C CA . LYS A 1 98 ? 17.385 -5.197 -30.904 1.00 60.06 98 LYS A CA 1
ATOM 717 C C . LYS A 1 98 ? 16.216 -5.500 -29.973 1.00 60.06 98 LYS A C 1
ATOM 719 O O . LYS A 1 98 ? 16.395 -5.600 -28.763 1.00 60.06 98 LYS A O 1
ATOM 724 N N . VAL A 1 99 ? 15.023 -5.633 -30.553 1.00 58.94 99 VAL A N 1
ATOM 725 C CA . VAL A 1 99 ? 13.806 -6.021 -29.830 1.00 58.94 99 VAL A CA 1
ATOM 726 C C . VAL A 1 99 ? 14.096 -7.314 -29.054 1.00 58.94 99 VAL A C 1
ATOM 728 O O . VAL A 1 99 ? 14.427 -8.322 -29.693 1.00 58.94 99 VAL A O 1
ATOM 731 N N . PRO A 1 100 ? 14.001 -7.310 -27.708 1.00 67.81 100 PRO A N 1
ATOM 732 C CA . PRO A 1 100 ? 14.304 -8.482 -26.899 1.00 67.81 100 PRO A CA 1
ATOM 733 C C . PRO A 1 100 ? 13.440 -9.668 -27.326 1.00 67.81 100 PRO A C 1
ATOM 735 O O . PRO A 1 100 ? 12.254 -9.504 -27.619 1.00 67.81 100 PRO A O 1
ATOM 738 N N . PHE A 1 101 ? 14.016 -10.872 -27.326 1.00 72.56 101 PHE A N 1
ATOM 739 C CA . PHE A 1 101 ? 13.323 -12.101 -27.732 1.00 72.56 101 PHE A CA 1
ATOM 740 C C . PHE A 1 101 ? 11.977 -12.284 -27.013 1.00 72.56 101 PHE A C 1
ATOM 742 O O . PHE A 1 101 ? 10.997 -12.698 -27.624 1.00 72.56 101 PHE A O 1
ATOM 749 N N . ILE A 1 102 ? 11.894 -11.863 -25.749 1.00 68.06 102 ILE A N 1
ATOM 750 C CA . ILE A 1 102 ? 10.672 -11.948 -24.946 1.00 68.06 102 ILE A CA 1
ATOM 751 C C . ILE A 1 102 ? 9.528 -11.080 -25.497 1.00 68.06 102 ILE A C 1
ATOM 753 O O . ILE A 1 102 ? 8.375 -11.496 -25.468 1.00 68.06 102 ILE A O 1
ATOM 757 N N . VAL A 1 103 ? 9.838 -9.915 -26.078 1.00 70.69 103 VAL A N 1
ATOM 758 C CA . VAL A 1 103 ? 8.841 -9.024 -26.696 1.00 70.69 103 VAL A CA 1
ATOM 759 C C . VAL A 1 103 ? 8.347 -9.621 -28.015 1.00 70.69 103 VAL A C 1
ATOM 761 O O . VAL A 1 103 ? 7.155 -9.550 -28.306 1.00 70.69 103 VAL A O 1
ATOM 764 N N . LYS A 1 104 ? 9.229 -10.274 -28.786 1.00 70.62 104 LYS A N 1
ATOM 765 C CA . LYS A 1 104 ? 8.831 -11.036 -29.984 1.00 70.62 104 LYS A CA 1
ATOM 766 C C . LYS A 1 104 ? 7.943 -12.229 -29.617 1.00 70.62 104 LYS A C 1
ATOM 768 O O . LYS A 1 104 ? 6.917 -12.443 -30.252 1.00 70.62 104 LYS A O 1
ATOM 773 N N . LEU A 1 105 ? 8.272 -12.949 -28.545 1.00 72.94 105 LEU A N 1
ATOM 774 C CA . LEU A 1 105 ? 7.474 -14.071 -28.044 1.00 72.94 105 LEU A CA 1
ATOM 775 C C . LEU A 1 105 ? 6.073 -13.628 -27.573 1.00 72.94 105 LEU A C 1
ATOM 777 O O . LEU A 1 105 ? 5.087 -14.319 -27.829 1.00 72.94 105 LEU A O 1
ATOM 781 N N . MET A 1 106 ? 5.950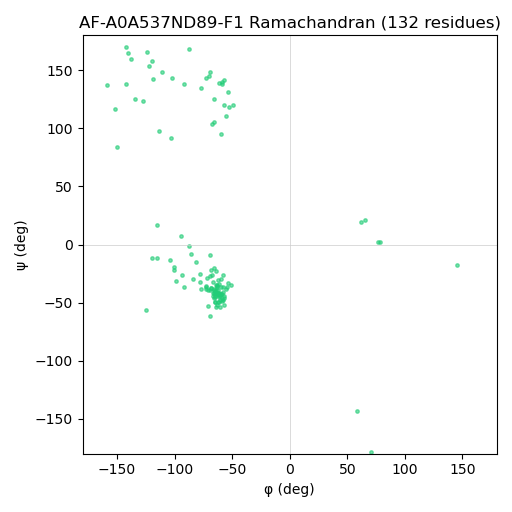 -12.438 -26.971 1.00 71.94 106 MET A N 1
ATOM 782 C CA . MET A 1 106 ? 4.653 -11.841 -26.613 1.00 71.94 106 MET A CA 1
ATOM 783 C C . MET A 1 106 ? 3.761 -11.522 -27.824 1.00 71.94 106 MET A C 1
ATOM 785 O O . MET A 1 106 ? 2.545 -11.423 -27.661 1.00 71.94 106 MET A O 1
ATOM 789 N N . GLN A 1 107 ? 4.321 -11.344 -29.027 1.00 71.12 107 GLN A N 1
ATOM 790 C CA . GLN A 1 107 ? 3.519 -11.158 -30.244 1.00 71.12 107 GLN A CA 1
ATOM 791 C C . GLN A 1 107 ? 2.840 -12.463 -30.681 1.00 71.12 107 GLN A C 1
ATOM 793 O O . GLN A 1 107 ? 1.756 -12.414 -31.253 1.00 71.12 107 GLN A O 1
ATOM 798 N N . TRP A 1 108 ? 3.452 -13.610 -30.374 1.00 71.31 108 TRP A N 1
ATOM 799 C CA . TRP A 1 108 ? 2.989 -14.934 -30.796 1.00 71.31 108 TRP A CA 1
ATOM 800 C C . TRP A 1 108 ? 2.093 -15.620 -29.758 1.00 71.31 108 TRP A C 1
ATOM 802 O O . TRP A 1 108 ? 1.241 -16.423 -30.124 1.00 71.31 108 TRP A O 1
ATOM 812 N N . LEU A 1 109 ? 2.240 -15.291 -28.468 1.00 76.94 109 LEU A N 1
ATOM 813 C CA . LEU A 1 109 ? 1.453 -15.872 -27.373 1.00 76.94 109 LEU A CA 1
ATOM 814 C C . LEU A 1 109 ? 0.544 -14.811 -26.715 1.00 76.94 109 LEU A C 1
ATOM 816 O O . LEU A 1 109 ? 0.988 -14.091 -25.816 1.00 76.94 109 LEU A O 1
ATOM 820 N N . PRO A 1 110 ? -0.754 -14.726 -27.081 1.00 71.75 110 PRO A N 1
ATOM 821 C CA . PRO A 1 110 ? -1.675 -13.697 -26.577 1.00 71.75 110 PRO A CA 1
ATOM 822 C C . PRO A 1 110 ? -1.857 -13.708 -25.054 1.00 71.75 110 PRO A C 1
ATOM 824 O O . PRO A 1 110 ? -2.082 -12.664 -24.441 1.00 71.75 110 PRO A O 1
ATOM 827 N N . VAL A 1 111 ? -1.734 -14.878 -24.420 1.00 71.56 111 VAL A N 1
ATOM 828 C CA . VAL A 1 111 ? -1.808 -15.036 -22.956 1.00 71.56 111 VAL A CA 1
ATOM 829 C C . VAL A 1 111 ? -0.698 -14.247 -22.253 1.00 71.56 111 VAL A C 1
ATOM 831 O O . VAL A 1 111 ? -0.936 -13.645 -21.205 1.00 71.56 111 VAL A O 1
ATOM 834 N N . LEU A 1 112 ? 0.479 -14.151 -22.877 1.00 68.50 112 LEU A N 1
ATOM 835 C CA . LEU A 1 112 ? 1.636 -13.428 -22.352 1.00 68.50 112 LEU A CA 1
ATOM 836 C C . LEU A 1 112 ? 1.413 -11.905 -22.318 1.00 68.50 112 LEU A C 1
ATOM 838 O O . LEU A 1 112 ? 2.044 -11.215 -21.526 1.00 68.50 112 LEU A O 1
ATOM 842 N N . ARG A 1 113 ? 0.476 -11.378 -23.122 1.00 70.38 113 ARG A N 1
ATOM 843 C CA . ARG A 1 113 ? 0.043 -9.965 -23.096 1.00 70.38 113 ARG A CA 1
ATOM 844 C C . ARG A 1 113 ? -1.024 -9.687 -22.035 1.00 70.38 113 ARG A C 1
ATOM 846 O O . ARG A 1 113 ? -1.082 -8.583 -21.499 1.00 70.38 113 ARG A O 1
ATOM 853 N N . ARG A 1 114 ? -1.863 -10.678 -21.713 1.00 76.88 114 ARG A N 1
ATOM 854 C CA . ARG A 1 114 ? -2.979 -10.527 -20.758 1.00 76.88 114 ARG A CA 1
ATOM 855 C C . ARG A 1 114 ? -2.504 -10.427 -19.311 1.00 76.88 114 ARG A C 1
ATOM 857 O O . ARG A 1 114 ? -3.092 -9.690 -18.528 1.00 76.88 114 ARG A O 1
ATOM 864 N N . LEU A 1 115 ? -1.441 -11.148 -18.964 1.00 77.62 115 LEU A N 1
ATOM 865 C CA . LEU A 1 115 ? -0.892 -11.187 -17.606 1.00 77.62 115 LEU A CA 1
ATOM 866 C C . LEU A 1 115 ? -0.346 -9.825 -17.132 1.00 77.62 115 LEU A C 1
ATOM 868 O O . LEU A 1 115 ? -0.820 -9.341 -16.105 1.00 77.62 115 LEU A O 1
ATOM 872 N N . PRO A 1 116 ? 0.563 -9.156 -17.870 1.00 74.44 116 PRO A N 1
ATOM 873 C CA . PRO A 1 116 ? 1.062 -7.834 -17.493 1.00 74.44 116 PRO A CA 1
ATOM 874 C C . PRO A 1 116 ? -0.051 -6.787 -17.442 1.00 74.44 116 PRO A C 1
ATOM 876 O O . PRO A 1 116 ? -0.117 -6.011 -16.494 1.00 74.44 116 PRO A O 1
ATOM 879 N N . ALA A 1 117 ? -0.970 -6.807 -18.415 1.00 79.12 117 ALA A N 1
ATOM 880 C CA . ALA A 1 117 ? -2.111 -5.894 -18.445 1.00 79.12 117 ALA A CA 1
ATOM 881 C C . ALA A 1 117 ? -3.006 -6.060 -17.208 1.00 79.12 117 ALA A C 1
ATOM 883 O O . ALA A 1 117 ? -3.405 -5.078 -16.587 1.00 79.12 117 ALA A O 1
ATOM 884 N N . ARG A 1 118 ? -3.274 -7.306 -16.801 1.00 81.44 118 ARG A N 1
ATOM 885 C CA . ARG A 1 118 ? -4.064 -7.601 -15.603 1.00 81.44 118 ARG A CA 1
ATOM 886 C C . ARG A 1 118 ? -3.336 -7.211 -14.318 1.00 81.44 118 ARG A C 1
ATOM 888 O O . ARG A 1 118 ? -3.982 -6.713 -13.406 1.00 81.44 118 ARG A O 1
ATOM 895 N N . LEU A 1 119 ? -2.018 -7.395 -14.247 1.00 79.19 119 LEU A N 1
ATOM 896 C CA . LEU A 1 119 ? -1.209 -6.937 -13.112 1.00 79.19 119 LEU A CA 1
ATOM 897 C C . LEU A 1 119 ? -1.184 -5.410 -13.002 1.00 79.19 119 LEU A C 1
ATOM 899 O O . LEU A 1 119 ? -1.270 -4.889 -11.897 1.00 79.19 119 LEU A O 1
ATOM 903 N N . ILE A 1 120 ? -1.126 -4.693 -14.124 1.00 81.38 120 ILE A N 1
ATOM 904 C CA . ILE A 1 120 ? -1.224 -3.228 -14.141 1.00 81.38 120 ILE A CA 1
ATOM 905 C C . ILE A 1 120 ? -2.615 -2.774 -13.674 1.00 81.38 120 ILE A C 1
ATOM 907 O O . ILE A 1 120 ? -2.736 -1.888 -12.829 1.00 81.38 120 ILE A O 1
ATOM 911 N N . ALA A 1 121 ? -3.669 -3.418 -14.181 1.00 80.81 121 ALA A N 1
ATOM 912 C CA . ALA A 1 121 ? -5.048 -3.049 -13.875 1.00 80.81 121 ALA A CA 1
ATOM 913 C C . ALA A 1 121 ? -5.485 -3.419 -12.446 1.00 80.81 121 ALA A C 1
ATOM 915 O O . ALA A 1 121 ? -6.224 -2.670 -11.820 1.00 80.81 121 ALA A O 1
ATOM 916 N N . LEU A 1 122 ? -5.059 -4.576 -11.929 1.00 81.25 122 LEU A N 1
ATOM 917 C CA . LEU A 1 122 ? -5.565 -5.141 -10.672 1.00 81.25 122 LEU A CA 1
ATOM 918 C C . LEU A 1 122 ? -4.507 -5.241 -9.565 1.00 81.25 122 LEU A C 1
ATOM 920 O O . LEU A 1 122 ? -4.859 -5.497 -8.418 1.00 81.25 122 LEU A O 1
ATOM 924 N N . GLY A 1 123 ? -3.221 -5.060 -9.856 1.00 83.31 123 GLY A N 1
ATOM 925 C CA . GLY A 1 123 ? -2.144 -5.231 -8.880 1.00 83.31 123 GLY A CA 1
ATOM 926 C C . GLY A 1 123 ? -1.890 -6.688 -8.464 1.00 83.31 123 GLY A C 1
ATOM 927 O O . GLY A 1 123 ? -2.512 -7.635 -8.943 1.00 83.31 123 GLY 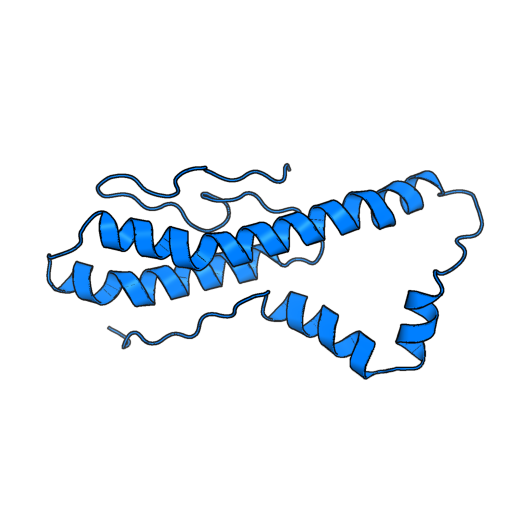A O 1
ATOM 928 N N . VAL A 1 124 ? -0.936 -6.868 -7.545 1.00 84.94 124 VAL A N 1
ATOM 929 C CA . VAL A 1 124 ? -0.423 -8.187 -7.116 1.00 84.94 124 VAL A CA 1
ATOM 930 C C . VAL A 1 124 ? -1.369 -8.912 -6.145 1.00 84.94 124 VAL A C 1
ATOM 932 O O . VAL A 1 124 ? -1.360 -10.138 -6.064 1.00 84.94 124 VAL A O 1
ATOM 935 N N . ARG A 1 125 ? -2.206 -8.175 -5.405 1.00 89.62 125 ARG A N 1
ATOM 936 C CA . ARG A 1 125 ? -3.181 -8.737 -4.454 1.00 89.62 125 ARG A CA 1
ATOM 937 C C . ARG A 1 125 ? -4.413 -7.827 -4.340 1.00 89.62 125 ARG A C 1
ATOM 939 O O . ARG A 1 125 ? -4.467 -7.012 -3.412 1.00 89.62 125 ARG A O 1
ATOM 946 N N . PRO A 1 126 ? -5.378 -7.965 -5.264 1.00 90.56 126 PRO A N 1
ATOM 947 C CA . PRO A 1 126 ? -6.569 -7.127 -5.294 1.00 90.56 126 PRO A CA 1
ATOM 948 C C . PRO A 1 126 ? -7.377 -7.234 -3.999 1.00 90.56 126 PRO A C 1
ATOM 950 O O . PRO A 1 126 ? -7.555 -8.327 -3.455 1.00 90.56 126 PRO A O 1
ATOM 953 N N . GLU A 1 127 ? -7.894 -6.104 -3.527 1.00 95.00 127 GLU A N 1
ATOM 954 C CA . GLU A 1 127 ? -8.855 -6.057 -2.424 1.00 95.00 127 GLU A CA 1
ATOM 955 C C . GLU A 1 127 ? -10.254 -5.834 -2.982 1.00 95.00 127 GLU A C 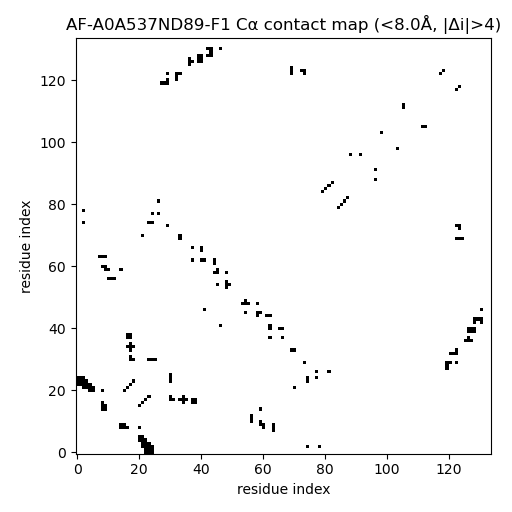1
ATOM 957 O O . GLU A 1 127 ? -10.441 -5.090 -3.942 1.00 95.00 127 GLU A O 1
ATOM 962 N N . HIS A 1 128 ? -11.234 -6.474 -2.354 1.00 94.69 128 HIS A N 1
ATOM 963 C CA . HIS A 1 128 ? -12.646 -6.311 -2.677 1.00 94.69 128 HIS A CA 1
ATOM 964 C C . HIS A 1 128 ? -13.357 -5.756 -1.449 1.00 94.69 128 HIS A C 1
ATOM 966 O O . HIS A 1 128 ? -13.027 -6.131 -0.319 1.00 94.69 128 HIS A O 1
ATOM 972 N N . VAL A 1 129 ? -14.318 -4.862 -1.663 1.00 94.19 129 VAL A N 1
ATOM 973 C CA . VAL A 1 129 ? -15.113 -4.285 -0.577 1.00 94.19 129 VAL A CA 1
ATOM 974 C C . VAL A 1 129 ? -15.950 -5.392 0.062 1.00 94.19 129 VAL A C 1
ATOM 976 O O . VAL A 1 129 ? -16.671 -6.113 -0.622 1.00 94.19 129 VAL A 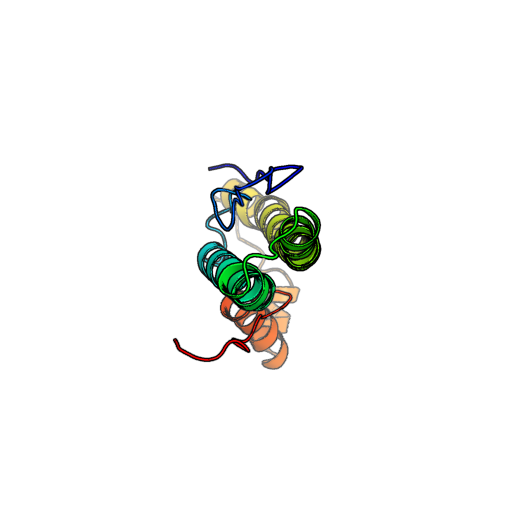O 1
ATOM 979 N N . ARG A 1 130 ? -15.814 -5.551 1.379 1.00 93.69 130 ARG A N 1
ATOM 980 C CA . ARG A 1 130 ? -16.585 -6.499 2.203 1.00 93.69 130 ARG A CA 1
ATOM 981 C C . ARG A 1 130 ? -17.386 -5.792 3.291 1.00 93.69 130 ARG A C 1
ATOM 983 O O . ARG A 1 130 ? -18.233 -6.406 3.933 1.00 93.69 130 ARG A O 1
ATOM 990 N N . THR A 1 131 ? -17.108 -4.514 3.514 1.00 88.19 131 THR A N 1
ATOM 991 C CA . THR A 1 131 ? -17.884 -3.661 4.405 1.00 88.19 131 THR A CA 1
ATOM 992 C C . THR A 1 131 ? -19.226 -3.324 3.779 1.00 88.19 131 THR A C 1
ATOM 994 O O . THR A 1 131 ? -19.340 -3.135 2.569 1.00 88.19 131 THR A O 1
ATOM 997 N N . LYS A 1 132 ? -20.262 -3.253 4.617 1.00 82.06 132 LYS A N 1
ATOM 998 C CA . LYS A 1 132 ? -21.571 -2.754 4.193 1.00 82.06 132 LYS A CA 1
ATOM 999 C C . LYS A 1 132 ? -21.479 -1.248 3.945 1.00 82.06 132 LYS A C 1
ATOM 1001 O O . LYS A 1 132 ? -20.743 -0.563 4.659 1.00 82.06 132 LYS A O 1
ATOM 1006 N N . ALA A 1 133 ? -22.222 -0.758 2.953 1.00 70.75 133 ALA A N 1
ATOM 1007 C CA . ALA A 1 133 ? -22.461 0.673 2.812 1.00 70.75 133 ALA A CA 1
ATOM 1008 C C . ALA A 1 133 ? -23.151 1.187 4.087 1.00 70.75 133 ALA A C 1
ATOM 1010 O O . ALA A 1 133 ? -23.983 0.475 4.659 1.00 70.75 133 ALA A O 1
ATOM 1011 N N . VAL A 1 134 ? -22.713 2.357 4.553 1.00 62.00 134 VAL A N 1
ATOM 1012 C CA . VAL A 1 134 ? -23.273 3.050 5.722 1.00 62.00 134 VAL A CA 1
ATOM 1013 C C . VAL A 1 134 ? -24.613 3.659 5.349 1.00 62.00 134 VAL A C 1
ATOM 1015 O O . VAL A 1 134 ? -24.687 4.221 4.234 1.00 62.00 134 VAL A O 1
#

Nearest PDB structures (foldseek):
  2x3n-assembly1_A  TM=9.147E-01  e=4.053E-03  Pseudomonas aeruginosa
  6sw2-assembly1_A  TM=8.589E-01  e=3.167E-03  Pseudomonas aeruginosa PAO1
  8urd-assembly1_B  TM=6.842E-01  e=3.369E-03  Neobacillus niacini
  2vou-assembly1_A  TM=8.543E-01  e=2.578E-02  Paenarthrobacter nicotinovorans

Foldseek 3Di:
DDFDADPAQDDVPDGHAQCRGTNADPPLVQRVLLRVQLVLLLCVQCVVCVVVVNDDPVSRVVSCVVSVVQSVVRRVVVVCCCPPPVVVVVVPVPDDPPDDPLVVVCVVDVVSVVVVVCCSVATPDHHDHPDDDD

Sequence (134 aa):
VGVDRLQTWWKPGVLCIGDAAHTMSPIGGVGINIAIQDAVAAANLLSAPLREGRLRDSDLAAVQARRLFPARATQAAQVFLQDRIIAPSLARAGGTVKVPFIVKLMQWLPVLRRLPARLIALGVRPEHVRTKAV